Protein AF-A0A4R4WTZ6-F1 (afdb_monomer_lite)

Secondary structure (DSSP, 8-state):
---PPPPPHHHHHHHHHTT-S--EEETTEEE--HHHHHHHHHHHTS---------

Radius of gyration: 12.89 Å; chains: 1; bounding box: 21×34×34 Å

Sequence (55 aa):
MDLHPPVEESWLRRKAAARD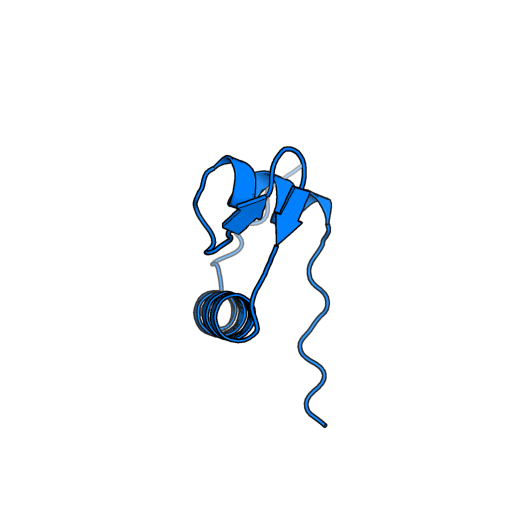VPCTFVGKHLRFSRADLEAIVAAGARPTRWRPSRR

Foldseek 3Di:
DDPQDDDDPVVVVVCVVVVVFDWDDDDPDTDDDPVSVVRVSVVPVPDDPPPDDDD

pLDDT: mean 79.99, std 14.38, range [45.84, 94.69]

Structure (mmCIF, N/CA/C/O backbone):
data_AF-A0A4R4WTZ6-F1
#
_entry.id   AF-A0A4R4WTZ6-F1
#
loop_
_atom_site.group_PDB
_atom_site.id
_atom_site.type_symbol
_atom_site.label_atom_id
_atom_site.label_alt_id
_atom_site.label_comp_id
_atom_site.label_asym_id
_atom_site.label_entity_id
_atom_site.label_seq_id
_atom_site.pdbx_PDB_ins_code
_atom_site.Cartn_x
_atom_site.Cartn_y
_atom_site.Cartn_z
_atom_site.occupancy
_atom_site.B_iso_or_equiv
_atom_site.auth_seq_id
_atom_site.auth_comp_id
_atom_site.auth_asym_id
_atom_site.auth_atom_id
_atom_site.pdbx_PDB_model_num
ATOM 1 N N . MET A 1 1 ? 12.674 -19.094 -3.736 1.00 45.84 1 MET A N 1
ATOM 2 C CA . MET A 1 1 ? 12.903 -17.854 -2.959 1.00 45.84 1 MET A CA 1
ATOM 3 C C . MET A 1 1 ? 12.953 -16.731 -3.978 1.00 45.84 1 MET A C 1
ATOM 5 O O . MET A 1 1 ? 14.027 -16.265 -4.332 1.00 45.84 1 MET A O 1
ATOM 9 N N . ASP A 1 2 ? 11.799 -16.391 -4.542 1.00 58.75 2 ASP A N 1
ATOM 10 C CA . ASP A 1 2 ? 11.691 -15.389 -5.598 1.00 58.75 2 ASP A CA 1
ATOM 11 C C . ASP A 1 2 ? 11.820 -14.005 -4.967 1.00 58.75 2 ASP A C 1
ATOM 13 O O . ASP A 1 2 ? 10.902 -13.504 -4.317 1.00 58.75 2 ASP A O 1
ATOM 17 N N . LEU A 1 3 ? 13.008 -13.418 -5.095 1.00 61.91 3 LEU A N 1
ATOM 18 C CA . LEU A 1 3 ? 13.257 -12.044 -4.686 1.00 61.91 3 LEU A CA 1
ATOM 19 C C . LEU A 1 3 ? 12.558 -11.132 -5.689 1.00 61.91 3 LEU A C 1
ATOM 21 O O . LEU A 1 3 ? 13.033 -10.918 -6.803 1.00 61.91 3 LEU A O 1
ATOM 25 N N . HIS A 1 4 ? 11.399 -10.621 -5.289 1.00 64.94 4 HIS A N 1
ATOM 26 C CA . HIS A 1 4 ? 10.736 -9.561 -6.024 1.00 64.94 4 HIS A CA 1
ATOM 27 C C . HIS A 1 4 ? 11.648 -8.323 -6.051 1.00 64.94 4 HIS A C 1
ATOM 29 O O . HIS A 1 4 ? 12.255 -8.017 -5.017 1.00 64.94 4 HIS A O 1
ATOM 35 N N . PRO A 1 5 ? 11.789 -7.618 -7.190 1.00 66.88 5 PRO A N 1
ATOM 36 C CA . PRO A 1 5 ? 12.624 -6.426 -7.253 1.00 66.88 5 PRO A CA 1
ATOM 37 C C . PRO A 1 5 ? 12.208 -5.407 -6.179 1.00 66.88 5 PRO A C 1
ATOM 39 O O . PRO A 1 5 ? 11.014 -5.276 -5.885 1.00 66.88 5 PRO A O 1
ATOM 42 N N . PRO A 1 6 ? 13.175 -4.693 -5.576 1.00 68.12 6 PRO A N 1
ATOM 43 C CA . PRO A 1 6 ? 12.892 -3.727 -4.526 1.00 68.12 6 PRO A CA 1
ATOM 44 C C . PRO A 1 6 ? 12.012 -2.589 -5.052 1.00 68.12 6 PRO A C 1
ATOM 46 O O . PRO A 1 6 ? 12.140 -2.149 -6.195 1.00 68.12 6 PRO A O 1
ATOM 49 N N . VAL A 1 7 ? 11.121 -2.100 -4.192 1.00 73.81 7 VAL A N 1
ATOM 50 C CA . VAL A 1 7 ? 10.251 -0.956 -4.473 1.00 73.81 7 VAL A CA 1
ATOM 51 C C . VAL A 1 7 ? 10.852 0.294 -3.830 1.00 73.81 7 VAL A C 1
ATOM 53 O O . VAL A 1 7 ? 11.124 0.304 -2.633 1.00 73.81 7 VAL A O 1
ATOM 56 N N . GLU A 1 8 ? 11.023 1.359 -4.613 1.00 82.56 8 GLU A N 1
ATOM 57 C CA . GLU A 1 8 ? 11.496 2.664 -4.130 1.00 82.56 8 GLU A CA 1
ATOM 58 C C . GLU A 1 8 ? 10.516 3.297 -3.124 1.00 82.56 8 GLU A C 1
ATOM 60 O O . GLU A 1 8 ? 9.321 3.439 -3.412 1.00 82.56 8 GLU A O 1
ATOM 65 N N . GLU A 1 9 ? 11.019 3.763 -1.972 1.00 84.88 9 GLU A N 1
ATOM 66 C CA . GLU A 1 9 ? 10.189 4.360 -0.910 1.00 84.88 9 GLU A CA 1
ATOM 67 C C . GLU A 1 9 ? 9.416 5.586 -1.421 1.00 84.88 9 GLU A C 1
ATOM 69 O O . GLU A 1 9 ? 8.205 5.708 -1.219 1.00 84.88 9 GLU A O 1
ATOM 74 N N . SER A 1 10 ? 10.101 6.487 -2.129 1.00 87.94 10 SER A N 1
ATOM 75 C CA . SER A 1 10 ? 9.506 7.723 -2.653 1.00 87.94 10 SER A CA 1
ATOM 76 C C . SER A 1 10 ? 8.371 7.446 -3.642 1.00 87.94 10 SER A C 1
ATOM 78 O O . SER A 1 10 ? 7.350 8.140 -3.643 1.00 87.94 10 SER A O 1
ATOM 80 N N . TRP A 1 11 ? 8.517 6.410 -4.474 1.00 88.25 11 TRP A N 1
ATOM 81 C CA . TRP A 1 11 ? 7.452 5.967 -5.373 1.00 88.25 11 TRP A CA 1
ATOM 82 C C . TRP A 1 11 ? 6.266 5.426 -4.577 1.00 88.25 11 TRP A C 1
ATOM 84 O O . TRP A 1 11 ? 5.131 5.839 -4.822 1.00 88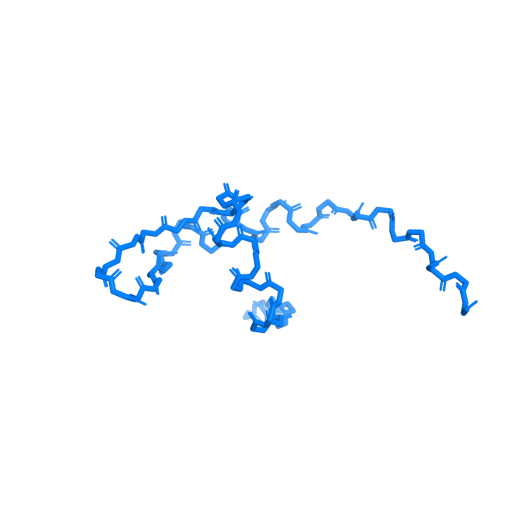.25 11 TRP A O 1
ATOM 94 N N . LEU A 1 12 ? 6.533 4.564 -3.594 1.00 88.00 12 LEU A N 1
ATOM 95 C CA . LEU A 1 12 ? 5.499 3.913 -2.797 1.00 88.00 12 LEU A CA 1
ATOM 96 C C . LEU A 1 12 ? 4.678 4.937 -2.011 1.00 88.00 12 LEU A C 1
ATOM 98 O O . LEU A 1 12 ? 3.449 4.906 -2.053 1.00 88.00 12 LEU A O 1
ATOM 102 N N . ARG A 1 13 ? 5.345 5.908 -1.376 1.00 88.81 13 ARG A N 1
ATOM 103 C CA . ARG A 1 13 ? 4.695 7.014 -0.657 1.00 88.81 13 ARG A CA 1
ATOM 104 C C . ARG A 1 13 ? 3.810 7.836 -1.585 1.00 88.81 13 ARG A C 1
ATOM 106 O O . ARG A 1 13 ? 2.662 8.106 -1.243 1.00 88.81 13 ARG A O 1
ATOM 113 N N . ARG A 1 14 ? 4.311 8.191 -2.773 1.00 91.38 14 ARG A N 1
ATOM 114 C CA . ARG A 1 14 ? 3.547 8.966 -3.760 1.00 91.38 14 ARG A CA 1
ATOM 115 C C . ARG A 1 14 ? 2.312 8.211 -4.253 1.00 91.38 14 ARG A C 1
ATOM 117 O O . ARG A 1 14 ? 1.237 8.799 -4.316 1.00 91.38 14 ARG A O 1
ATOM 124 N N . LYS A 1 15 ? 2.441 6.923 -4.580 1.00 91.56 15 LYS A N 1
ATOM 125 C CA . LYS A 1 15 ? 1.315 6.109 -5.063 1.00 91.56 15 LYS A CA 1
ATOM 126 C C . LYS A 1 15 ? 0.293 5.834 -3.962 1.00 91.56 15 LYS A C 1
ATOM 128 O O . LYS A 1 15 ? -0.899 5.909 -4.232 1.00 91.56 15 LYS A O 1
ATOM 133 N N . ALA A 1 16 ? 0.733 5.576 -2.730 1.00 92.50 16 ALA A N 1
ATOM 134 C CA . ALA A 1 16 ? -0.166 5.377 -1.595 1.00 92.50 16 ALA A CA 1
ATOM 135 C C . ALA A 1 16 ? -0.938 6.659 -1.246 1.00 92.50 16 ALA A C 1
ATOM 137 O O . ALA A 1 16 ? -2.150 6.613 -1.054 1.00 92.50 16 ALA A O 1
ATOM 138 N N . ALA A 1 17 ? -0.269 7.819 -1.250 1.00 90.81 17 ALA A N 1
ATOM 139 C CA . ALA A 1 17 ? -0.928 9.113 -1.065 1.00 90.81 17 ALA A CA 1
ATOM 140 C C . ALA A 1 17 ? -1.974 9.393 -2.160 1.00 90.81 17 ALA A C 1
ATOM 142 O O . ALA A 1 17 ? -3.062 9.877 -1.860 1.00 90.81 17 ALA A O 1
ATOM 143 N N . ALA A 1 18 ? -1.670 9.027 -3.409 1.00 93.31 18 ALA A N 1
ATOM 144 C CA . ALA A 1 18 ? -2.599 9.104 -4.537 1.00 93.31 18 ALA A CA 1
ATOM 145 C C . ALA A 1 18 ? -3.684 8.008 -4.534 1.00 93.31 18 ALA A C 1
ATOM 147 O O . ALA A 1 18 ? -4.572 8.045 -5.379 1.00 93.31 18 ALA A O 1
ATOM 148 N N . ARG A 1 19 ? -3.632 7.043 -3.601 1.00 91.06 19 ARG A N 1
ATOM 149 C CA . ARG A 1 19 ? -4.500 5.848 -3.551 1.00 91.06 19 ARG A CA 1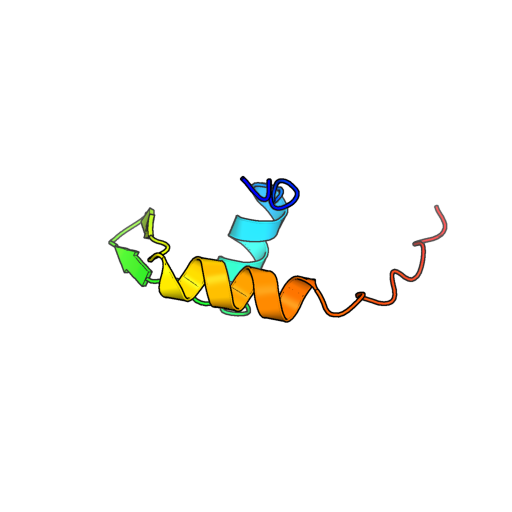
ATOM 150 C C . ARG A 1 19 ? -4.445 4.978 -4.814 1.00 91.06 19 ARG A C 1
ATOM 152 O O . ARG A 1 19 ? -5.377 4.238 -5.107 1.00 91.06 19 ARG A O 1
ATOM 159 N N . ASP A 1 20 ? -3.323 5.026 -5.523 1.00 91.75 20 ASP A N 1
ATOM 160 C CA . ASP A 1 20 ? -3.071 4.227 -6.726 1.00 91.75 20 ASP A CA 1
ATOM 161 C C . ASP A 1 20 ? -2.613 2.795 -6.415 1.00 91.75 20 ASP A C 1
ATOM 163 O O . ASP A 1 20 ? -2.532 1.958 -7.314 1.00 91.75 20 ASP A O 1
ATOM 167 N N . VAL A 1 21 ? -2.225 2.527 -5.167 1.00 91.88 21 VAL A N 1
ATOM 168 C CA . VAL A 1 21 ? -1.816 1.203 -4.691 1.00 91.88 21 VAL A CA 1
ATOM 169 C C . VAL A 1 21 ? -2.611 0.833 -3.443 1.00 91.88 21 VAL A C 1
ATOM 171 O O . VAL A 1 21 ? -2.925 1.719 -2.637 1.00 91.88 21 VAL A O 1
ATOM 174 N N . PRO A 1 22 ? -2.926 -0.458 -3.255 1.00 93.06 22 PRO A N 1
ATOM 175 C CA . PRO A 1 22 ? -3.606 -0.919 -2.058 1.00 93.06 22 PRO A CA 1
ATOM 176 C C . PRO A 1 22 ? -2.722 -0.698 -0.826 1.00 93.06 22 PRO A C 1
ATOM 178 O O . PRO A 1 22 ? -1.533 -1.019 -0.817 1.00 93.06 22 PRO A O 1
ATOM 181 N N . CYS A 1 23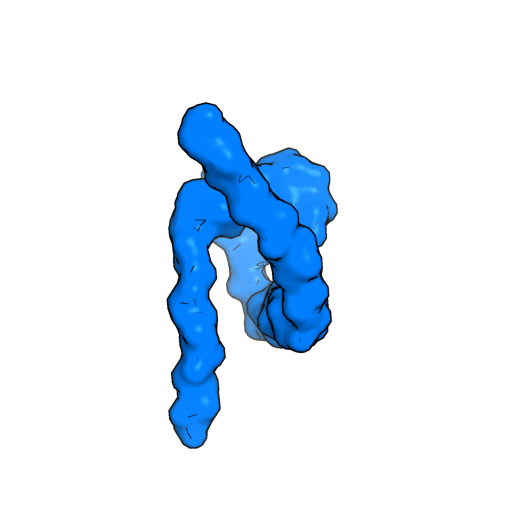 ? -3.305 -0.093 0.204 1.00 94.69 23 CYS A N 1
ATOM 182 C CA . CYS A 1 23 ? -2.685 0.111 1.506 1.00 94.69 23 CYS A CA 1
ATOM 183 C C . CYS A 1 23 ? -3.757 0.410 2.556 1.00 94.69 23 CYS A C 1
ATOM 185 O O . CYS A 1 23 ? -4.838 0.916 2.246 1.00 94.69 23 CYS A O 1
ATOM 187 N N . THR A 1 24 ? -3.436 0.134 3.816 1.00 93.69 24 THR A N 1
ATOM 188 C CA . THR A 1 24 ? -4.253 0.542 4.962 1.00 93.69 24 THR A CA 1
ATOM 189 C C . THR A 1 24 ? -3.598 1.722 5.671 1.00 93.69 24 THR A C 1
ATOM 191 O O . THR A 1 24 ? -2.413 1.675 6.007 1.00 93.69 24 THR A O 1
ATOM 194 N N . PHE A 1 25 ? -4.373 2.770 5.944 1.00 91.12 25 PHE A N 1
ATOM 195 C CA . PHE A 1 25 ? -3.931 3.898 6.761 1.00 91.12 25 PHE A CA 1
ATOM 196 C C . PHE A 1 25 ? -4.129 3.570 8.241 1.00 91.12 25 PHE A C 1
ATOM 198 O O . PHE A 1 25 ? -5.244 3.312 8.688 1.00 91.12 25 PHE A O 1
ATOM 205 N N . VAL A 1 26 ? -3.041 3.595 9.005 1.00 93.12 26 VAL A N 1
ATOM 206 C CA . VAL A 1 26 ? -3.033 3.381 10.455 1.00 93.12 26 VAL A CA 1
ATOM 207 C C . VAL A 1 26 ? -2.475 4.644 11.105 1.00 93.12 26 VAL A C 1
ATOM 209 O O . VAL A 1 26 ? -1.271 4.787 11.340 1.00 93.12 26 VAL A O 1
ATOM 212 N N . GLY A 1 27 ? -3.360 5.618 11.324 1.00 92.12 27 GLY A N 1
ATOM 213 C CA . GLY A 1 27 ? -2.968 6.973 11.705 1.00 92.12 27 GLY A CA 1
ATOM 214 C C . GLY A 1 27 ? -2.069 7.599 10.635 1.00 92.12 27 GLY A C 1
ATOM 215 O O . GLY A 1 27 ? -2.451 7.685 9.472 1.00 92.12 27 GLY A O 1
ATOM 216 N N . LYS A 1 28 ? -0.851 8.000 11.020 1.00 89.81 28 LYS A N 1
ATOM 217 C CA . LYS A 1 28 ? 0.164 8.560 10.106 1.00 89.81 28 LYS A CA 1
ATOM 218 C C . LYS A 1 28 ? 0.988 7.512 9.346 1.00 89.81 28 LYS A C 1
ATOM 220 O O . LYS A 1 28 ? 1.902 7.879 8.612 1.00 89.81 28 LYS A O 1
ATOM 225 N N . HIS A 1 29 ? 0.725 6.227 9.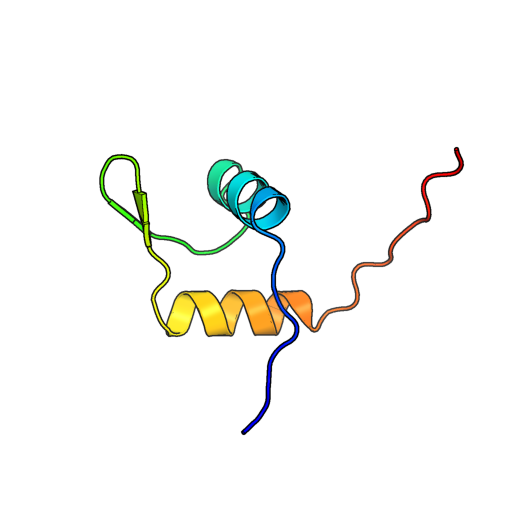570 1.00 90.62 29 HIS A N 1
ATOM 226 C CA . HIS A 1 29 ? 1.494 5.142 8.975 1.00 90.62 29 HIS A CA 1
ATOM 227 C C . HIS A 1 29 ? 0.703 4.462 7.866 1.00 90.62 29 HIS A C 1
ATOM 229 O O . HIS A 1 29 ? -0.519 4.332 7.929 1.00 90.62 29 HIS A O 1
ATOM 235 N N . LEU A 1 30 ? 1.436 3.985 6.869 1.00 92.69 30 LEU A N 1
ATOM 236 C CA . LEU A 1 30 ? 0.918 3.097 5.845 1.00 92.69 30 LEU A CA 1
ATOM 237 C C . LEU A 1 30 ? 1.268 1.668 6.241 1.00 92.69 30 LEU A C 1
ATOM 239 O O . LEU A 1 30 ? 2.415 1.379 6.586 1.00 92.69 30 LEU A O 1
ATOM 243 N N . ARG A 1 31 ? 0.283 0.778 6.185 1.00 93.06 31 ARG A N 1
ATOM 244 C CA . ARG A 1 31 ? 0.475 -0.656 6.366 1.00 93.06 31 ARG A CA 1
ATOM 245 C C . ARG A 1 31 ? 0.126 -1.374 5.073 1.00 93.06 31 ARG A C 1
ATOM 247 O O . ARG A 1 31 ? -0.916 -1.110 4.477 1.00 93.06 31 ARG A O 1
ATOM 254 N N . PHE A 1 32 ? 0.979 -2.319 4.705 1.00 91.94 32 PHE A N 1
ATOM 255 C CA . PHE A 1 32 ? 0.749 -3.248 3.610 1.00 91.94 32 PHE A CA 1
ATOM 256 C C . PHE A 1 32 ? 0.576 -4.640 4.206 1.00 91.94 32 PHE A C 1
ATOM 258 O O . PHE A 1 32 ? 1.454 -5.149 4.905 1.00 91.94 32 PHE A O 1
ATOM 265 N N . SER A 1 33 ? -0.592 -5.231 3.994 1.00 91.56 33 SER A N 1
ATOM 266 C CA . SER A 1 33 ? -0.793 -6.655 4.217 1.00 91.56 33 SER A CA 1
ATOM 267 C C . SER A 1 33 ? -0.069 -7.459 3.135 1.00 91.56 33 SER A C 1
ATOM 269 O O . SER A 1 33 ? 0.345 -6.928 2.104 1.00 91.56 33 SER A O 1
ATOM 271 N N . ARG A 1 34 ? 0.062 -8.771 3.346 1.00 91.00 34 ARG A N 1
ATOM 272 C CA . ARG A 1 34 ? 0.591 -9.676 2.319 1.00 91.00 34 ARG A CA 1
ATOM 273 C C . ARG A 1 34 ? -0.204 -9.577 1.009 1.00 91.00 34 ARG A C 1
ATOM 275 O O . ARG A 1 34 ? 0.406 -9.496 -0.049 1.00 91.00 34 ARG A O 1
ATOM 282 N N . ALA A 1 35 ? -1.533 -9.514 1.096 1.00 91.88 35 ALA A N 1
ATOM 283 C CA . ALA A 1 35 ? -2.404 -9.387 -0.070 1.00 91.88 35 ALA A CA 1
ATOM 284 C C . ALA A 1 35 ? -2.184 -8.061 -0.821 1.00 91.88 35 ALA A C 1
ATOM 286 O O . ALA A 1 35 ? -2.150 -8.050 -2.049 1.00 91.88 35 ALA A O 1
ATOM 287 N N . ASP A 1 36 ? -1.968 -6.956 -0.096 1.00 91.19 36 ASP A N 1
ATOM 288 C CA . ASP A 1 36 ? -1.659 -5.659 -0.717 1.00 91.19 36 ASP A CA 1
ATOM 289 C C . ASP A 1 36 ? -0.350 -5.731 -1.511 1.00 91.19 36 ASP A C 1
ATOM 291 O O . ASP A 1 36 ? -0.278 -5.259 -2.645 1.00 91.19 36 ASP A O 1
ATOM 295 N N . LEU A 1 37 ? 0.682 -6.360 -0.935 1.00 87.12 37 LEU A N 1
ATOM 296 C CA . LEU A 1 37 ? 1.971 -6.537 -1.603 1.00 87.12 37 LEU A CA 1
ATOM 297 C C . LEU A 1 37 ? 1.836 -7.406 -2.856 1.00 87.12 37 LEU A C 1
ATOM 299 O O . LEU A 1 37 ? 2.322 -7.015 -3.912 1.00 87.12 37 LEU A O 1
ATOM 303 N N . GLU A 1 38 ? 1.143 -8.540 -2.767 1.00 89.12 38 GLU A N 1
ATOM 304 C CA . GLU A 1 38 ? 0.896 -9.426 -3.912 1.00 89.12 38 GLU A CA 1
ATOM 305 C C . GLU A 1 38 ? 0.149 -8.699 -5.045 1.00 89.12 38 GLU A C 1
ATOM 307 O O . GLU A 1 38 ? 0.502 -8.847 -6.215 1.00 89.12 38 GLU A O 1
ATOM 312 N N . ALA A 1 39 ? -0.817 -7.836 -4.714 1.00 88.00 39 ALA A N 1
ATOM 313 C CA . ALA A 1 39 ? -1.527 -7.015 -5.691 1.00 88.00 39 ALA A CA 1
ATOM 314 C C . ALA A 1 39 ? -0.632 -5.938 -6.337 1.00 88.00 39 ALA A C 1
ATOM 316 O O . ALA A 1 39 ? -0.694 -5.736 -7.552 1.00 88.00 39 ALA A O 1
ATOM 317 N N . ILE A 1 40 ? 0.226 -5.269 -5.556 1.00 85.88 40 ILE A N 1
ATOM 318 C CA . ILE A 1 40 ? 1.205 -4.292 -6.071 1.00 85.88 40 ILE A CA 1
ATOM 319 C C . ILE A 1 40 ? 2.173 -4.968 -7.044 1.00 85.88 40 ILE A C 1
ATOM 321 O O . ILE A 1 40 ? 2.433 -4.445 -8.128 1.00 85.88 40 ILE A O 1
AT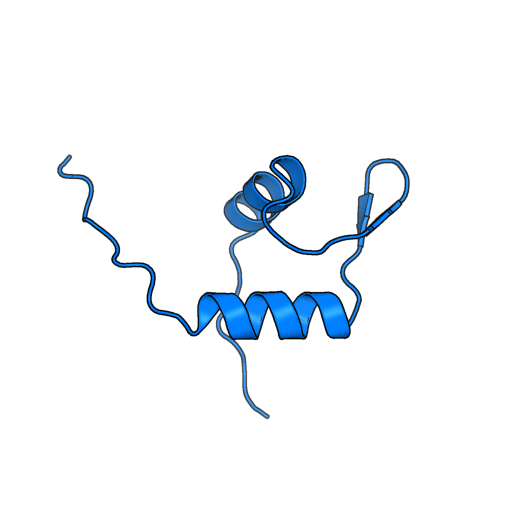OM 325 N N . VAL A 1 41 ? 2.663 -6.148 -6.674 1.00 84.31 41 VAL A N 1
ATOM 326 C CA . VAL A 1 41 ? 3.526 -6.999 -7.495 1.00 84.31 41 VAL A CA 1
ATOM 327 C C . VAL A 1 41 ? 2.840 -7.387 -8.806 1.00 84.31 41 VAL A C 1
ATOM 329 O O . VAL A 1 41 ? 3.395 -7.163 -9.883 1.00 84.31 41 VAL A O 1
ATOM 332 N N . ALA A 1 42 ? 1.617 -7.917 -8.737 1.00 84.44 42 ALA A N 1
ATOM 333 C CA . ALA A 1 42 ? 0.863 -8.332 -9.916 1.00 84.44 42 ALA A CA 1
ATOM 334 C C . ALA A 1 42 ? 0.599 -7.158 -10.875 1.00 84.44 42 ALA A C 1
ATOM 336 O O . ALA A 1 42 ? 0.707 -7.307 -12.093 1.00 84.44 42 ALA A O 1
ATOM 337 N N . ALA A 1 43 ? 0.310 -5.969 -10.337 1.00 79.38 43 ALA A N 1
ATOM 338 C CA . ALA A 1 43 ? 0.137 -4.757 -11.131 1.00 79.38 43 ALA A CA 1
ATOM 339 C C . ALA A 1 43 ? 1.457 -4.263 -11.755 1.00 79.38 43 ALA A C 1
ATOM 341 O O . ALA A 1 43 ? 1.459 -3.815 -12.902 1.00 79.38 43 ALA A O 1
ATOM 342 N N . GLY A 1 44 ? 2.573 -4.356 -11.024 1.00 72.50 44 GLY A N 1
ATOM 343 C CA . GLY A 1 44 ? 3.907 -3.947 -11.476 1.00 72.50 44 GLY A CA 1
ATOM 344 C C . GLY A 1 44 ? 4.531 -4.876 -12.521 1.00 72.50 44 GLY A C 1
ATOM 345 O O . GLY A 1 44 ? 5.306 -4.416 -13.358 1.00 72.50 44 GLY A O 1
ATOM 346 N N . ALA A 1 45 ? 4.144 -6.156 -12.540 1.00 66.00 45 ALA A N 1
ATOM 347 C CA . ALA A 1 45 ? 4.526 -7.106 -13.587 1.00 66.00 45 ALA A CA 1
ATOM 348 C C . ALA A 1 45 ? 4.020 -6.690 -14.980 1.00 66.00 45 ALA A C 1
ATOM 350 O O . ALA A 1 45 ? 4.525 -7.162 -16.000 1.00 66.00 45 ALA A O 1
ATOM 351 N N . ARG A 1 46 ? 3.044 -5.773 -15.047 1.00 60.47 46 ARG A N 1
ATOM 352 C CA . ARG A 1 46 ? 2.672 -5.119 -16.295 1.00 60.47 46 ARG A CA 1
ATOM 353 C C . ARG A 1 46 ? 3.743 -4.075 -16.618 1.00 60.47 46 ARG A C 1
ATOM 355 O O . ARG A 1 46 ? 3.831 -3.080 -15.897 1.00 60.47 46 ARG A O 1
ATOM 362 N N . PRO A 1 47 ? 4.530 -4.237 -17.699 1.00 53.56 47 PRO A N 1
ATOM 363 C CA . PRO A 1 47 ? 5.551 -3.263 -18.043 1.00 53.56 47 PRO A CA 1
ATOM 364 C C . PRO A 1 47 ? 4.879 -1.909 -18.257 1.00 53.56 47 PRO A C 1
ATOM 366 O O . PRO A 1 47 ? 4.144 -1.692 -19.227 1.00 53.56 47 PRO A O 1
ATOM 369 N N . THR A 1 48 ? 5.115 -0.989 -17.322 1.00 57.78 48 THR A N 1
ATOM 370 C CA . THR A 1 48 ? 4.849 0.422 -17.556 1.00 57.78 48 THR A CA 1
ATOM 371 C C . THR A 1 48 ? 5.706 0.806 -18.753 1.00 57.78 48 THR A C 1
ATOM 373 O O . THR A 1 48 ? 6.922 0.610 -18.742 1.00 57.78 48 THR A O 1
ATOM 376 N N . ARG A 1 49 ? 5.077 1.264 -19.842 1.00 61.75 49 ARG A N 1
ATOM 377 C CA . ARG A 1 49 ? 5.800 1.808 -20.994 1.00 61.75 49 ARG A CA 1
ATOM 378 C C . ARG A 1 49 ? 6.495 3.072 -20.506 1.00 61.75 49 ARG A C 1
ATOM 380 O O . ARG A 1 49 ? 5.931 4.161 -20.579 1.00 61.75 49 ARG A O 1
ATOM 387 N N . TRP A 1 50 ? 7.688 2.915 -19.947 1.00 53.09 50 TRP A N 1
ATOM 388 C CA . TRP A 1 50 ? 8.530 4.020 -19.542 1.00 53.09 50 TRP A CA 1
ATOM 389 C C . TRP A 1 50 ? 8.854 4.814 -20.804 1.00 53.09 50 TRP A C 1
ATOM 391 O O . TRP A 1 50 ? 9.663 4.395 -21.630 1.00 53.09 50 TRP A O 1
ATOM 401 N N . ARG A 1 51 ? 8.171 5.945 -20.999 1.00 62.16 51 ARG A N 1
ATOM 402 C CA . ARG A 1 51 ? 8.605 6.947 -21.970 1.00 62.16 51 ARG A CA 1
ATOM 403 C C . ARG A 1 51 ? 9.783 7.658 -21.314 1.00 62.16 51 ARG A C 1
ATOM 405 O O . ARG A 1 51 ? 9.567 8.292 -20.282 1.00 62.16 51 ARG A O 1
ATOM 412 N N . PRO A 1 52 ? 11.008 7.546 -21.851 1.00 55.03 52 PRO A N 1
ATOM 413 C CA . PRO A 1 52 ? 12.132 8.264 -21.282 1.00 55.03 52 PRO A CA 1
ATOM 414 C C . PRO A 1 52 ? 11.821 9.759 -21.364 1.00 55.03 52 PRO A C 1
ATOM 416 O O . PRO A 1 52 ? 11.596 10.293 -22.453 1.00 55.03 52 PRO A O 1
ATOM 419 N N . SER A 1 53 ? 11.772 10.427 -20.212 1.00 63.38 53 SER A N 1
ATOM 420 C CA . SER A 1 53 ? 11.828 11.882 -20.171 1.00 63.38 53 SER A CA 1
ATOM 421 C C . SER A 1 53 ? 13.176 12.283 -20.762 1.00 63.38 53 SER A C 1
ATOM 423 O O . SER A 1 53 ? 14.225 11.987 -20.184 1.00 63.38 53 SER A O 1
ATOM 425 N N . ARG A 1 54 ? 13.161 12.892 -21.952 1.00 60.81 54 ARG A N 1
ATOM 426 C CA . ARG A 1 54 ? 14.339 13.608 -22.441 1.00 60.81 54 ARG A CA 1
ATOM 427 C C . ARG A 1 54 ? 14.601 14.768 -21.480 1.00 60.81 54 ARG A C 1
ATOM 429 O O . ARG A 1 54 ? 13.646 15.385 -21.016 1.00 60.81 54 ARG A O 1
ATOM 436 N N . ARG A 1 55 ? 15.890 14.915 -21.168 1.00 58.16 55 ARG A N 1
ATOM 437 C CA . ARG A 1 55 ? 16.515 15.912 -20.291 1.00 58.16 55 ARG A CA 1
ATOM 438 C C . ARG A 1 55 ? 15.918 17.303 -20.427 1.00 58.16 55 ARG A C 1
ATOM 440 O O . ARG A 1 55 ? 15.603 17.673 -21.579 1.00 58.16 55 ARG A O 1
#